Protein AF-W1XVH7-F1 (afdb_monomer)

Organism: NCBI:txid408170

Structure (mmCIF, N/CA/C/O backbone):
data_AF-W1XVH7-F1
#
_entry.id   AF-W1XVH7-F1
#
loop_
_atom_site.group_PDB
_atom_site.id
_atom_site.type_symbol
_atom_site.label_atom_id
_atom_site.label_alt_id
_atom_site.lab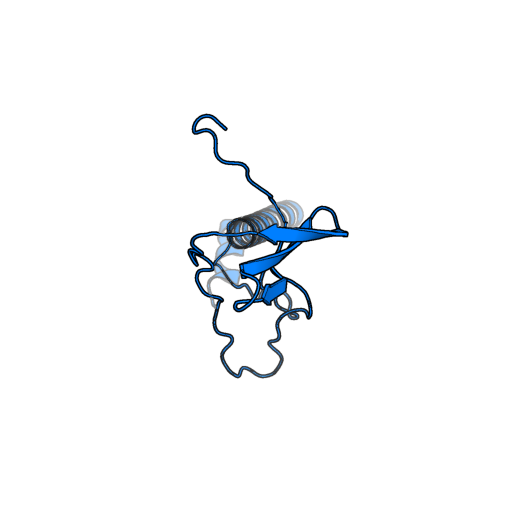el_comp_id
_atom_site.label_asym_id
_atom_site.label_entity_id
_atom_site.label_seq_id
_atom_site.pdbx_PDB_ins_code
_atom_site.Cartn_x
_atom_site.Cartn_y
_atom_site.Cartn_z
_atom_site.occupancy
_atom_site.B_iso_or_equiv
_atom_site.auth_seq_id
_atom_site.auth_comp_id
_atom_site.auth_asym_id
_atom_site.auth_atom_id
_atom_site.pdbx_PDB_model_num
ATOM 1 N N . GLU A 1 1 ? -4.400 22.401 4.588 1.00 52.69 1 GLU A N 1
ATOM 2 C CA . GLU A 1 1 ? -5.578 21.637 5.053 1.00 52.69 1 GLU A CA 1
ATOM 3 C C . GLU A 1 1 ? -6.695 22.615 5.380 1.00 52.69 1 GLU A C 1
ATOM 5 O O . GLU A 1 1 ? -6.406 23.632 5.989 1.00 52.69 1 GLU A O 1
ATOM 10 N N . ALA A 1 2 ? -7.928 22.378 4.923 1.00 72.12 2 ALA A N 1
ATOM 11 C CA . ALA A 1 2 ? -9.017 23.363 5.062 1.00 72.12 2 ALA A CA 1
ATOM 12 C C . ALA A 1 2 ? -10.344 22.771 5.569 1.00 72.12 2 ALA A C 1
ATOM 14 O O . ALA A 1 2 ? -11.303 23.502 5.778 1.00 72.12 2 ALA A O 1
ATOM 15 N N . LYS A 1 3 ? -10.415 21.446 5.756 1.00 89.69 3 LYS A N 1
ATOM 16 C CA . LYS A 1 3 ? -11.652 20.736 6.126 1.00 89.69 3 LYS A CA 1
ATOM 17 C C . LYS A 1 3 ? -11.670 20.227 7.575 1.00 89.69 3 LYS A C 1
ATOM 19 O O . LYS A 1 3 ? -12.560 19.468 7.926 1.00 89.69 3 LYS A O 1
ATOM 24 N N . GLY A 1 4 ? -10.686 20.609 8.394 1.00 93.56 4 GLY A N 1
ATOM 25 C CA . GLY A 1 4 ? -10.623 20.249 9.819 1.00 93.56 4 GLY A CA 1
ATOM 26 C C . GLY A 1 4 ? -10.181 18.813 10.131 1.00 93.56 4 GLY A C 1
ATOM 27 O O . GLY A 1 4 ? -10.219 18.413 11.288 1.00 93.56 4 GLY A O 1
ATOM 28 N N . ALA A 1 5 ? -9.757 18.034 9.132 1.00 94.00 5 ALA A N 1
ATOM 29 C CA . ALA A 1 5 ? -9.177 16.713 9.361 1.00 94.00 5 ALA A CA 1
ATOM 30 C C . ALA A 1 5 ? -7.736 16.834 9.876 1.00 94.00 5 ALA A C 1
ATOM 32 O O . ALA A 1 5 ? -6.972 17.649 9.363 1.00 94.00 5 ALA A O 1
ATOM 33 N N . LYS A 1 6 ? -7.369 15.987 10.842 1.00 94.62 6 LYS A N 1
ATOM 34 C CA . LYS A 1 6 ? -5.980 15.778 11.261 1.00 94.62 6 LYS A CA 1
ATOM 35 C C . LYS A 1 6 ? -5.367 14.688 10.389 1.00 94.62 6 LYS A C 1
ATOM 37 O O . LYS A 1 6 ? -5.914 13.587 10.331 1.00 94.62 6 LYS A O 1
ATOM 42 N N . VAL A 1 7 ? -4.261 14.985 9.712 1.00 94.69 7 VAL A N 1
ATOM 43 C CA . VAL A 1 7 ? -3.616 14.041 8.792 1.00 94.69 7 VAL A CA 1
ATOM 44 C C . VAL A 1 7 ? -2.211 13.709 9.274 1.00 94.69 7 VAL A C 1
ATOM 46 O O . VAL A 1 7 ? -1.379 14.589 9.475 1.00 94.69 7 VAL A O 1
ATOM 49 N N . TYR A 1 8 ? -1.943 12.414 9.415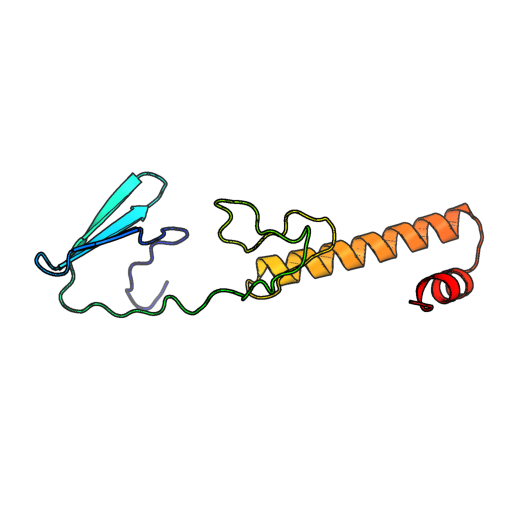 1.00 96.19 8 TYR A N 1
ATOM 50 C CA . TYR A 1 8 ? -0.620 11.885 9.721 1.00 96.19 8 TYR A CA 1
ATOM 51 C C . TYR A 1 8 ? 0.006 11.324 8.445 1.00 96.19 8 TYR A C 1
ATOM 53 O O . TYR A 1 8 ? -0.305 10.216 8.005 1.00 96.19 8 TYR A O 1
ATOM 61 N N . MET A 1 9 ? 0.859 12.126 7.808 1.00 95.44 9 MET A N 1
ATOM 62 C CA . MET A 1 9 ? 1.565 11.721 6.591 1.00 95.44 9 MET A CA 1
ATOM 63 C C . MET A 1 9 ? 2.722 10.783 6.931 1.00 95.44 9 MET A C 1
ATOM 65 O O . MET A 1 9 ? 3.271 10.835 8.029 1.00 95.44 9 MET A O 1
ATOM 69 N N . ASN A 1 10 ? 3.095 9.913 5.987 1.00 94.62 10 ASN A N 1
ATOM 70 C CA . ASN A 1 10 ? 4.188 8.944 6.153 1.00 94.62 10 ASN A CA 1
ATOM 71 C C . ASN A 1 10 ? 4.075 8.085 7.426 1.00 94.62 10 ASN A C 1
ATOM 73 O O . ASN A 1 10 ? 5.083 7.595 7.924 1.00 94.62 10 ASN A O 1
ATOM 77 N N . SER A 1 11 ? 2.855 7.912 7.939 1.00 96.88 11 SER A N 1
ATOM 78 C CA . SER A 1 11 ? 2.600 7.257 9.216 1.00 96.88 11 SER A CA 1
ATOM 79 C C . SER A 1 11 ? 1.831 5.953 8.996 1.00 96.88 11 SER A C 1
ATOM 81 O O . SER A 1 11 ? 0.599 5.968 8.921 1.00 96.88 11 SER A O 1
ATOM 83 N N . PRO A 1 12 ? 2.522 4.822 8.773 1.00 96.44 12 PRO A N 1
ATOM 84 C CA . PRO A 1 12 ? 1.868 3.540 8.540 1.00 96.44 12 PRO A CA 1
ATOM 85 C C . PRO A 1 12 ? 1.098 3.091 9.788 1.00 96.44 12 PRO A C 1
ATOM 87 O O . PRO A 1 12 ? 1.619 3.115 10.901 1.00 96.44 12 PRO A O 1
ATOM 90 N N . VAL A 1 13 ? -0.120 2.594 9.594 1.00 97.44 13 VAL A N 1
ATOM 91 C CA . VAL A 1 13 ? -0.818 1.819 10.626 1.00 97.44 13 VAL A CA 1
ATOM 92 C C . VAL A 1 13 ? -0.189 0.426 10.700 1.00 97.44 13 VAL A C 1
ATOM 94 O O . VAL A 1 13 ? -0.052 -0.240 9.674 1.00 97.44 13 VAL A O 1
ATOM 97 N N . LEU A 1 14 ? 0.200 -0.001 11.901 1.00 97.00 14 LEU A N 1
ATOM 98 C CA . LEU A 1 14 ? 0.891 -1.267 12.161 1.00 97.00 14 LEU A CA 1
ATOM 99 C C . LEU A 1 14 ? -0.058 -2.353 12.680 1.00 97.00 14 LEU A C 1
ATOM 101 O O . LEU A 1 14 ? 0.067 -3.513 12.293 1.00 97.00 14 LEU A O 1
ATOM 105 N N . SER A 1 15 ? -1.003 -1.991 13.548 1.00 98.06 15 SER A N 1
ATOM 106 C CA . SER A 1 15 ? -1.956 -2.934 14.139 1.00 98.06 15 SER A CA 1
ATOM 107 C C . SER A 1 15 ? -3.243 -2.247 14.596 1.00 98.06 15 SER A C 1
ATOM 109 O O . SER A 1 15 ? -3.324 -1.018 14.692 1.00 98.06 15 SER A O 1
ATOM 111 N N . ILE A 1 16 ? -4.276 -3.059 14.837 1.00 98.50 16 ILE A N 1
ATOM 112 C CA . ILE A 1 16 ? -5.586 -2.613 15.310 1.00 98.50 16 ILE A CA 1
ATOM 113 C C . ILE A 1 16 ? -6.029 -3.535 16.440 1.00 98.50 16 ILE A C 1
ATOM 115 O O . ILE A 1 16 ? -6.107 -4.750 16.261 1.00 98.50 16 ILE A O 1
ATOM 119 N N . ASP A 1 17 ? -6.349 -2.935 17.578 1.00 98.25 17 ASP A N 1
ATOM 120 C CA . ASP A 1 17 ? -7.055 -3.560 18.687 1.00 98.25 17 ASP A CA 1
ATOM 121 C C . ASP A 1 17 ? -8.555 -3.264 18.528 1.00 98.25 17 ASP A C 1
ATOM 123 O O . ASP A 1 17 ? -8.998 -2.118 18.659 1.00 98.25 17 ASP A O 1
ATOM 127 N N . TYR A 1 18 ? -9.337 -4.282 18.160 1.00 98.12 18 TYR A N 1
ATOM 128 C CA . TYR A 1 18 ? -10.777 -4.140 17.915 1.00 98.12 18 TYR A CA 1
ATOM 129 C C . TYR A 1 18 ? -11.605 -4.125 19.202 1.00 98.12 18 TYR A C 1
ATOM 131 O O . TYR A 1 18 ? -12.673 -3.510 19.215 1.00 98.12 18 TYR A O 1
ATOM 139 N N . ASP A 1 19 ? -11.109 -4.753 20.269 1.00 98.19 19 ASP A N 1
ATOM 140 C CA . ASP A 1 19 ? -11.809 -4.840 21.551 1.00 98.19 19 ASP A CA 1
ATOM 141 C C . ASP A 1 19 ? -11.739 -3.496 22.276 1.00 98.19 19 ASP A C 1
ATOM 143 O O . ASP A 1 19 ? -12.759 -2.946 22.697 1.00 98.19 19 ASP A O 1
ATOM 147 N N . ASN A 1 20 ? -10.538 -2.916 22.337 1.00 98.25 20 ASN A N 1
ATOM 148 C CA . ASN A 1 20 ? -10.303 -1.608 22.947 1.00 98.25 20 ASN A CA 1
ATOM 149 C C . ASN A 1 20 ? -10.527 -0.442 21.974 1.00 98.25 20 ASN A C 1
ATOM 151 O O . ASN A 1 20 ? -10.488 0.716 22.387 1.00 98.25 20 ASN A O 1
ATOM 155 N N . LYS A 1 21 ? -10.768 -0.738 20.689 1.00 98.50 21 LYS A N 1
ATOM 156 C CA . LYS A 1 21 ? -10.937 0.230 19.595 1.00 98.50 21 LYS A CA 1
ATOM 157 C C . LYS A 1 21 ? -9.788 1.234 19.489 1.00 98.50 21 LYS A C 1
ATOM 159 O O . LYS A 1 21 ? -9.991 2.450 19.498 1.00 98.50 21 LYS A O 1
ATOM 164 N N . VAL A 1 22 ? -8.572 0.710 19.366 1.00 98.56 22 VAL A N 1
ATOM 165 C CA . VAL A 1 22 ? -7.345 1.504 19.232 1.00 98.56 22 VAL A CA 1
ATOM 166 C C . VAL A 1 22 ? -6.572 1.077 17.990 1.00 98.56 22 VAL A C 1
ATOM 168 O O . VAL A 1 22 ? -6.409 -0.109 17.714 1.00 98.56 22 VAL A O 1
ATOM 171 N N . VAL A 1 23 ? -6.081 2.053 17.235 1.00 98.25 23 VAL A N 1
ATOM 172 C CA . VAL A 1 23 ? -5.126 1.861 16.144 1.00 98.25 23 VAL A CA 1
ATOM 173 C C . VAL A 1 23 ? -3.732 2.199 16.652 1.00 98.25 23 VAL A C 1
ATOM 175 O O . VAL A 1 23 ? -3.542 3.228 17.298 1.00 98.25 23 VAL A O 1
ATOM 178 N N . THR A 1 24 ? -2.753 1.361 16.326 1.00 98.50 24 THR A N 1
ATOM 179 C CA . THR A 1 24 ? -1.337 1.654 16.549 1.00 98.50 24 THR A CA 1
ATOM 180 C C . THR A 1 24 ? -0.679 1.972 15.215 1.00 98.50 24 THR A C 1
ATOM 182 O O . THR A 1 24 ? -0.676 1.146 14.300 1.00 98.50 24 THR A O 1
ATOM 185 N N . ALA A 1 25 ? -0.124 3.173 15.101 1.00 98.06 25 ALA A N 1
ATOM 186 C CA . ALA A 1 25 ? 0.619 3.644 13.942 1.00 98.06 25 ALA A CA 1
ATOM 187 C C . ALA A 1 25 ? 2.051 4.013 14.334 1.00 98.06 25 ALA A C 1
ATOM 189 O O . ALA A 1 25 ? 2.345 4.258 15.500 1.00 98.06 25 ALA A O 1
ATOM 190 N N . GLU A 1 26 ? 2.935 4.074 13.349 1.00 97.69 26 GLU A N 1
ATOM 191 C CA . GLU A 1 26 ? 4.250 4.689 13.507 1.00 97.69 26 GLU A CA 1
ATOM 192 C C . GLU A 1 26 ? 4.158 6.127 12.999 1.00 97.69 26 GLU A C 1
ATOM 194 O O . GLU A 1 26 ? 3.922 6.335 11.814 1.00 97.69 26 GLU A O 1
ATOM 199 N N . VAL A 1 27 ? 4.309 7.120 13.870 1.00 97.25 27 VAL A N 1
ATOM 200 C CA . VAL A 1 27 ? 4.313 8.544 13.508 1.00 97.25 27 VAL A CA 1
ATOM 201 C C . VAL A 1 27 ? 5.693 9.088 13.842 1.00 97.25 27 VAL A C 1
ATOM 203 O O . VAL A 1 27 ? 6.129 9.002 14.985 1.00 97.25 27 VAL A O 1
ATOM 206 N N . GLU A 1 28 ? 6.407 9.602 12.837 1.00 94.56 28 GLU A N 1
ATOM 207 C CA . GLU A 1 28 ? 7.773 10.133 13.006 1.00 94.56 28 GLU A CA 1
ATOM 208 C C . GLU A 1 28 ? 8.743 9.130 13.674 1.00 94.56 28 GLU A C 1
ATOM 210 O O . GLU A 1 28 ? 9.619 9.499 14.454 1.00 94.56 28 GLU A O 1
ATOM 215 N N . GLY A 1 29 ? 8.577 7.835 13.373 1.00 94.44 29 GLY A N 1
ATOM 216 C CA . GLY A 1 29 ? 9.398 6.749 13.920 1.00 94.44 29 GLY A CA 1
ATOM 217 C C . GLY A 1 29 ? 9.032 6.312 15.344 1.00 94.44 29 GLY A C 1
ATOM 218 O O . GLY A 1 29 ? 9.720 5.465 15.908 1.00 94.44 29 GLY A O 1
ATOM 219 N N . GLN A 1 30 ? 7.970 6.866 15.936 1.00 96.38 30 GLN A N 1
ATOM 220 C CA . GLN A 1 30 ? 7.490 6.511 17.272 1.00 96.38 30 GLN A CA 1
ATOM 221 C C . GLN A 1 30 ? 6.116 5.847 17.219 1.00 96.38 30 GLN A C 1
ATOM 223 O O . GLN A 1 30 ? 5.308 6.117 16.330 1.00 96.38 30 GLN A O 1
ATOM 228 N N . GLU A 1 31 ? 5.835 4.988 18.197 1.00 97.50 31 GLU A N 1
ATOM 229 C CA . GLU A 1 31 ? 4.516 4.381 18.341 1.00 97.50 31 GLU A CA 1
ATOM 230 C C . GLU A 1 31 ? 3.486 5.441 18.760 1.00 97.50 31 GLU A C 1
ATOM 232 O O . GLU A 1 31 ? 3.635 6.107 19.784 1.00 97.50 31 GLU A O 1
ATOM 237 N N . HIS A 1 32 ? 2.419 5.569 17.976 1.00 97.75 32 HIS A N 1
ATOM 238 C CA . HIS A 1 32 ? 1.285 6.446 18.239 1.00 97.75 32 HIS A CA 1
ATOM 239 C C . HIS A 1 32 ? 0.009 5.612 18.328 1.00 97.75 32 HIS A C 1
ATOM 241 O O . HIS A 1 32 ? -0.325 4.871 17.400 1.00 97.75 32 HIS A O 1
ATOM 247 N N . LYS A 1 33 ? -0.713 5.734 19.444 1.00 98.06 33 LYS A N 1
ATOM 248 C CA . LYS A 1 33 ? -2.001 5.064 19.660 1.00 98.06 33 LYS A CA 1
ATOM 249 C C . LYS A 1 33 ? -3.138 6.062 19.511 1.00 98.06 33 LYS A C 1
ATOM 251 O O . LYS A 1 33 ? -3.129 7.102 20.162 1.00 98.06 33 LYS A O 1
ATOM 256 N N . GLU A 1 34 ? -4.132 5.712 18.705 1.00 97.75 34 GLU A N 1
ATOM 257 C CA . GLU A 1 34 ? -5.308 6.543 18.444 1.00 97.75 34 GLU A CA 1
ATOM 258 C C . GLU A 1 34 ? -6.584 5.722 18.664 1.00 97.75 34 GLU A C 1
ATOM 260 O O . GLU A 1 34 ? -6.737 4.642 18.089 1.00 97.75 34 GLU A O 1
ATOM 265 N N . SER A 1 35 ? -7.499 6.210 19.502 1.00 98.19 35 SER A N 1
ATOM 266 C CA . SER A 1 35 ? -8.800 5.569 19.715 1.00 98.19 35 SER A CA 1
ATOM 267 C C . SER A 1 35 ? -9.792 5.926 18.605 1.00 98.19 35 SER A C 1
ATOM 269 O O . SER A 1 35 ? -9.693 6.979 17.975 1.00 98.19 35 SER A O 1
ATOM 271 N N . TYR A 1 36 ? -10.772 5.054 18.354 1.00 98.25 36 TYR A N 1
ATOM 272 C CA . TYR A 1 36 ? -11.803 5.304 17.345 1.00 98.25 36 TYR A CA 1
ATOM 273 C C . TYR A 1 36 ? -13.202 4.850 17.777 1.00 98.25 36 TYR A C 1
ATOM 275 O O . TYR A 1 36 ? -13.386 3.805 18.394 1.00 98.25 36 TYR A O 1
ATOM 283 N N . ASP A 1 37 ? -14.227 5.587 17.343 1.00 98.19 37 ASP A N 1
ATOM 284 C CA . ASP A 1 37 ? -15.623 5.130 17.423 1.00 98.19 37 ASP A CA 1
ATOM 285 C C . ASP A 1 37 ? -16.025 4.304 16.198 1.00 98.19 37 ASP A C 1
ATOM 287 O O . ASP A 1 37 ? -16.771 3.322 16.292 1.00 98.19 37 ASP A O 1
ATOM 291 N N . LYS A 1 38 ? -15.526 4.724 15.032 1.00 98.12 38 LYS A N 1
ATOM 292 C CA . LYS A 1 38 ? -15.732 4.106 13.724 1.00 98.12 38 LYS A CA 1
ATOM 293 C C . LYS A 1 38 ? -14.398 4.059 12.994 1.00 98.12 38 LYS A C 1
ATOM 295 O O . LYS A 1 38 ? -13.686 5.057 12.957 1.00 98.12 38 LYS A O 1
ATOM 300 N N . LEU A 1 39 ? -14.099 2.915 12.387 1.00 98.06 39 LEU A N 1
ATOM 301 C CA . LEU A 1 39 ? -12.886 2.706 11.607 1.00 98.06 39 LEU A CA 1
ATOM 302 C C . LEU A 1 39 ? -13.245 2.519 10.133 1.00 98.06 39 LEU A C 1
ATOM 304 O O . LEU A 1 39 ? -14.093 1.691 9.800 1.00 98.06 39 LEU A O 1
ATOM 308 N N . ILE A 1 40 ? -12.602 3.292 9.258 1.00 97.94 40 ILE A N 1
ATOM 309 C CA . ILE A 1 40 ? -12.777 3.214 7.806 1.00 97.94 40 ILE A CA 1
ATOM 310 C C . ILE A 1 40 ? -11.448 2.792 7.187 1.00 97.94 40 ILE A C 1
ATOM 312 O O . ILE A 1 40 ? -10.431 3.458 7.373 1.00 97.94 40 ILE A O 1
ATOM 316 N N . PHE A 1 41 ? -11.469 1.709 6.411 1.00 97.62 41 PHE A N 1
ATOM 317 C CA . PHE A 1 41 ? -10.309 1.263 5.651 1.00 97.62 41 PHE A CA 1
ATOM 318 C C . PHE A 1 41 ? -10.330 1.839 4.242 1.00 97.62 41 PHE A C 1
ATOM 320 O O . PHE A 1 41 ? -11.254 1.607 3.467 1.00 97.62 41 PHE A O 1
ATOM 327 N N . ALA A 1 42 ? -9.257 2.546 3.907 1.00 97.25 42 ALA A N 1
ATOM 328 C CA . ALA A 1 42 ? -8.972 3.037 2.563 1.00 97.25 42 ALA A CA 1
ATOM 329 C C . ALA A 1 42 ? -7.528 2.685 2.151 1.00 97.25 42 ALA A C 1
ATOM 331 O O . ALA A 1 42 ? -6.850 3.464 1.490 1.00 97.25 42 ALA A O 1
ATOM 332 N N . THR A 1 43 ? -7.040 1.511 2.571 1.00 95.88 43 THR A N 1
ATOM 333 C CA . THR A 1 43 ? -5.647 1.055 2.384 1.00 95.88 43 THR A CA 1
ATOM 334 C C . THR A 1 43 ? -5.305 0.676 0.939 1.00 95.88 43 THR A C 1
ATOM 336 O O . THR A 1 43 ? -4.133 0.519 0.602 1.00 95.88 43 THR A O 1
ATOM 339 N N . GLY A 1 44 ? -6.310 0.559 0.067 1.00 95.56 44 GLY A N 1
ATOM 340 C CA . GLY A 1 44 ? -6.124 0.258 -1.348 1.00 95.56 44 GLY A CA 1
ATOM 341 C C . GLY A 1 44 ? -5.632 -1.170 -1.592 1.00 95.56 44 GLY A C 1
ATOM 342 O O . GLY A 1 44 ? -6.086 -2.119 -0.961 1.00 95.56 44 GLY A O 1
ATOM 343 N N . SER A 1 45 ? -4.728 -1.327 -2.556 1.00 95.00 45 SER A N 1
ATOM 344 C CA . SER A 1 45 ? -4.160 -2.619 -2.964 1.00 95.00 45 SER A CA 1
ATOM 345 C C . SER A 1 45 ? -2.653 -2.504 -3.176 1.00 95.00 45 SER A C 1
ATOM 347 O O . SER A 1 45 ? -2.129 -1.398 -3.258 1.00 95.00 45 SER A O 1
ATOM 349 N N . THR A 1 46 ? -1.949 -3.618 -3.347 1.00 93.62 46 THR A N 1
ATOM 350 C CA . THR A 1 46 ? -0.532 -3.656 -3.747 1.00 93.62 46 THR A CA 1
ATOM 351 C C . THR A 1 46 ? -0.391 -4.250 -5.156 1.00 93.62 46 THR A C 1
ATOM 353 O O . THR A 1 46 ? -1.313 -4.924 -5.622 1.00 93.62 46 THR A O 1
ATOM 356 N N . PRO A 1 47 ? 0.697 -3.970 -5.897 1.00 93.19 47 PRO A N 1
ATOM 357 C CA . PRO A 1 47 ? 0.988 -4.674 -7.143 1.00 93.19 47 PRO A CA 1
ATOM 358 C C . PRO A 1 47 ? 1.205 -6.170 -6.892 1.00 93.19 47 PRO A C 1
ATOM 360 O O . PRO A 1 47 ? 1.761 -6.556 -5.864 1.00 93.19 47 PRO A O 1
ATOM 363 N N . ILE A 1 48 ? 0.794 -7.003 -7.847 1.00 92.06 48 ILE A N 1
ATOM 364 C CA . ILE A 1 48 ? 1.074 -8.442 -7.833 1.00 92.06 48 ILE A CA 1
ATOM 365 C C . ILE A 1 48 ? 2.442 -8.665 -8.482 1.00 92.06 48 ILE A C 1
ATOM 367 O O . ILE A 1 48 ? 2.704 -8.121 -9.554 1.00 92.06 48 ILE A O 1
ATOM 371 N N . LEU A 1 49 ? 3.292 -9.474 -7.848 1.00 90.19 49 LEU A N 1
ATOM 372 C CA . LEU A 1 49 ? 4.531 -9.986 -8.434 1.00 90.19 49 LEU A CA 1
ATOM 373 C C . LEU A 1 49 ? 4.255 -11.392 -9.000 1.00 90.19 49 LEU A C 1
ATOM 375 O O . LEU A 1 49 ? 4.002 -12.308 -8.214 1.00 90.19 49 LEU A O 1
ATOM 379 N N . PRO A 1 50 ? 4.259 -11.587 -10.332 1.00 89.38 50 PRO A N 1
ATOM 380 C CA . PRO A 1 50 ? 4.179 -12.921 -10.918 1.00 89.38 50 PRO A CA 1
ATOM 381 C C . PRO A 1 50 ? 5.417 -13.754 -10.541 1.00 89.38 50 PRO A C 1
ATOM 383 O O . PRO A 1 50 ? 6.476 -13.174 -10.294 1.00 89.38 50 PRO A O 1
ATOM 386 N N . PRO A 1 51 ? 5.326 -15.097 -10.515 1.00 90.81 51 PRO A N 1
ATOM 387 C CA . PRO A 1 51 ? 6.456 -15.965 -10.191 1.00 90.81 51 PRO A CA 1
ATOM 388 C C . PRO A 1 51 ? 7.474 -15.974 -11.342 1.00 90.81 51 PRO A C 1
ATOM 390 O O . PRO A 1 51 ? 7.440 -16.841 -12.212 1.00 90.81 51 PRO A O 1
ATOM 393 N N . ILE A 1 52 ? 8.355 -14.975 -11.362 1.00 91.75 52 ILE A N 1
ATOM 394 C CA . ILE A 1 52 ? 9.420 -14.808 -12.352 1.00 91.75 52 ILE A CA 1
ATOM 395 C C . ILE A 1 52 ? 10.750 -14.962 -11.621 1.00 91.75 52 ILE A C 1
ATOM 397 O O . ILE A 1 52 ? 11.028 -14.240 -10.664 1.00 91.75 52 ILE A O 1
ATOM 401 N N . GLU A 1 53 ? 11.569 -15.909 -12.068 1.00 90.56 53 GLU A N 1
ATOM 402 C CA . GLU A 1 53 ? 12.880 -16.162 -11.476 1.00 90.56 53 GLU A CA 1
ATOM 403 C C . GLU A 1 53 ? 13.767 -14.907 -11.532 1.00 90.56 53 GLU A C 1
ATOM 405 O O . GLU A 1 53 ? 13.833 -14.213 -12.547 1.00 90.56 53 GLU A O 1
ATOM 410 N N . GLY A 1 54 ? 14.425 -14.596 -10.414 1.00 87.50 54 GLY A N 1
ATOM 411 C CA . GLY A 1 54 ? 15.294 -13.428 -10.270 1.00 87.50 54 GLY A CA 1
ATOM 412 C C . GLY A 1 54 ? 14.574 -12.102 -10.006 1.00 87.50 54 GLY A C 1
ATOM 413 O O . GLY A 1 54 ? 15.237 -11.137 -9.633 1.00 87.50 54 GLY A O 1
ATOM 414 N N . VAL A 1 55 ? 13.244 -12.026 -10.144 1.00 90.38 55 VAL A N 1
ATOM 415 C CA . VAL A 1 55 ? 12.481 -10.798 -9.872 1.00 90.38 55 VAL A CA 1
ATOM 416 C C . VAL A 1 55 ? 11.931 -10.823 -8.451 1.00 90.38 55 VAL A C 1
ATOM 418 O O . VAL A 1 55 ? 11.020 -11.584 -8.139 1.00 90.38 55 VAL A O 1
ATOM 421 N N . GLU A 1 56 ? 12.435 -9.933 -7.600 1.00 92.69 56 GLU A N 1
ATOM 422 C CA . GLU A 1 56 ? 11.958 -9.766 -6.226 1.00 92.69 56 GLU A CA 1
ATOM 423 C C . GLU A 1 56 ? 11.709 -8.287 -5.908 1.00 92.69 56 GLU A C 1
ATOM 425 O O . GLU A 1 56 ? 12.234 -7.395 -6.577 1.00 92.69 56 GLU A O 1
ATOM 430 N N . ILE A 1 57 ? 10.915 -8.010 -4.870 1.00 91.50 57 ILE A N 1
ATOM 431 C CA . ILE A 1 57 ? 10.764 -6.660 -4.308 1.00 91.50 57 ILE A CA 1
ATOM 432 C C . ILE A 1 57 ? 11.750 -6.505 -3.150 1.00 91.50 57 ILE A C 1
ATOM 434 O O . ILE A 1 57 ? 11.861 -7.385 -2.297 1.00 91.50 57 ILE A O 1
ATOM 438 N N . VAL A 1 58 ? 12.435 -5.362 -3.086 1.00 92.38 58 VAL A N 1
ATOM 439 C CA . VAL A 1 58 ? 13.348 -5.030 -1.987 1.00 92.38 58 VAL A CA 1
ATOM 440 C C . VAL A 1 58 ? 12.605 -5.114 -0.648 1.00 92.38 58 VAL A C 1
ATOM 442 O O . VAL A 1 58 ? 11.620 -4.411 -0.415 1.00 92.38 58 VAL A O 1
ATOM 445 N N . LYS A 1 59 ? 13.086 -5.970 0.259 1.00 88.88 59 LYS A N 1
ATOM 446 C CA . LYS A 1 59 ? 12.448 -6.204 1.561 1.00 88.88 59 LYS A CA 1
ATOM 447 C C . LYS A 1 59 ? 12.331 -4.904 2.364 1.00 88.88 59 LYS A C 1
ATOM 449 O O . LYS A 1 59 ? 13.293 -4.156 2.497 1.00 88.88 59 LYS A O 1
ATOM 454 N N . GLY A 1 60 ? 11.145 -4.653 2.919 1.00 86.69 60 GLY A N 1
ATOM 455 C CA . GLY A 1 60 ? 10.856 -3.454 3.716 1.00 86.69 60 GLY A CA 1
ATOM 456 C C . GLY A 1 60 ? 10.596 -2.184 2.897 1.00 86.69 60 GLY A C 1
ATOM 457 O O . GLY A 1 60 ? 10.198 -1.171 3.466 1.00 86.69 60 GLY A O 1
ATOM 458 N N . ASN A 1 61 ? 10.757 -2.221 1.571 1.00 86.94 61 ASN A N 1
ATOM 459 C CA . ASN A 1 61 ? 10.420 -1.094 0.712 1.00 86.94 61 ASN A CA 1
ATOM 460 C C . ASN A 1 61 ? 8.900 -1.033 0.481 1.00 86.94 61 ASN A C 1
ATOM 462 O O . ASN A 1 61 ? 8.297 -1.962 -0.054 1.00 86.94 61 ASN A O 1
ATOM 466 N N . ARG A 1 62 ? 8.276 0.086 0.864 1.00 88.69 62 ARG A N 1
ATOM 467 C CA . ARG A 1 62 ? 6.835 0.336 0.659 1.00 88.69 62 ARG A CA 1
ATOM 468 C C . ARG A 1 62 ? 6.511 0.971 -0.698 1.00 88.69 62 ARG A C 1
ATOM 470 O O . ARG A 1 62 ? 5.358 1.292 -0.962 1.00 88.69 62 ARG A O 1
ATOM 477 N N . GLU A 1 63 ? 7.517 1.144 -1.549 1.00 94.25 63 GLU A N 1
ATOM 478 C CA . GLU A 1 63 ? 7.406 1.787 -2.860 1.00 94.25 63 GLU A CA 1
ATOM 479 C C . GLU A 1 63 ? 7.459 0.786 -4.023 1.00 94.25 63 GLU A C 1
ATOM 481 O O . GLU A 1 63 ? 7.448 1.186 -5.184 1.00 94.25 63 GLU A O 1
ATOM 486 N N . PHE A 1 64 ? 7.464 -0.516 -3.716 1.00 93.00 64 PHE A N 1
ATOM 487 C CA . PHE A 1 64 ? 7.476 -1.609 -4.690 1.00 93.00 64 PHE A CA 1
ATOM 488 C C . PHE A 1 64 ? 8.708 -1.591 -5.606 1.00 93.00 64 PHE A C 1
ATOM 490 O O . PHE A 1 64 ? 8.612 -1.845 -6.801 1.00 93.00 64 PHE A O 1
ATOM 497 N N . LYS A 1 65 ? 9.888 -1.291 -5.056 1.00 92.31 65 LYS A N 1
ATOM 498 C CA . LYS A 1 65 ? 11.142 -1.322 -5.816 1.00 92.31 65 LYS A CA 1
ATOM 499 C C . LYS A 1 65 ? 11.582 -2.760 -6.111 1.00 92.31 65 LYS A C 1
ATOM 501 O O . LYS A 1 65 ? 11.736 -3.549 -5.179 1.00 92.31 65 LYS A O 1
ATOM 506 N N . ALA A 1 66 ? 11.832 -3.079 -7.381 1.00 91.81 66 ALA A N 1
ATOM 507 C CA . ALA A 1 66 ? 12.410 -4.361 -7.783 1.00 91.81 66 ALA A CA 1
ATOM 508 C C . ALA A 1 66 ? 13.904 -4.455 -7.411 1.00 91.81 66 ALA A C 1
ATOM 510 O O . ALA A 1 66 ? 14.606 -3.442 -7.361 1.00 91.81 66 ALA A O 1
ATOM 511 N N . THR A 1 67 ? 14.395 -5.668 -7.156 1.00 91.44 67 THR A N 1
ATOM 512 C CA . THR A 1 67 ? 15.819 -5.950 -6.906 1.00 91.44 67 THR A CA 1
ATOM 513 C C . THR A 1 67 ? 16.667 -5.830 -8.171 1.00 91.44 67 THR A C 1
ATOM 515 O O . THR A 1 67 ? 17.800 -5.356 -8.102 1.00 91.44 67 THR A O 1
ATOM 518 N N . LEU A 1 68 ? 16.119 -6.223 -9.325 1.00 91.69 68 LEU A N 1
ATOM 519 C CA . LEU A 1 68 ? 16.786 -6.123 -10.621 1.00 91.69 68 LEU A CA 1
ATOM 520 C C . LEU A 1 68 ? 16.670 -4.722 -11.224 1.00 91.69 68 LEU A C 1
ATOM 522 O O . LEU A 1 68 ? 15.631 -4.060 -11.145 1.00 91.69 68 LEU A O 1
ATOM 526 N N . GLU A 1 69 ? 17.746 -4.290 -11.880 1.00 89.12 69 GLU A N 1
ATOM 527 C CA . GLU A 1 69 ? 17.761 -3.029 -12.608 1.00 89.12 69 GLU A CA 1
ATOM 528 C C . GLU A 1 69 ? 16.772 -3.071 -13.780 1.00 89.12 69 GLU A C 1
ATOM 530 O O . GLU A 1 69 ? 16.598 -4.086 -14.448 1.00 89.12 69 GLU A O 1
ATOM 535 N N . ASN A 1 70 ? 16.130 -1.934 -14.037 1.00 88.56 70 ASN A N 1
ATOM 536 C CA . ASN A 1 70 ? 15.200 -1.739 -15.147 1.00 88.56 70 ASN A CA 1
ATOM 537 C C . ASN A 1 70 ? 13.954 -2.642 -15.158 1.00 88.56 70 ASN A C 1
ATOM 539 O O . ASN A 1 70 ? 13.254 -2.679 -16.167 1.00 88.56 70 ASN A O 1
ATOM 543 N N . ILE A 1 71 ? 13.617 -3.263 -14.027 1.00 92.19 71 ILE A N 1
ATOM 544 C CA . ILE A 1 71 ? 12.274 -3.778 -13.753 1.00 92.19 71 ILE A CA 1
ATOM 545 C C . ILE A 1 71 ? 11.533 -2.749 -12.900 1.00 92.19 71 ILE A C 1
ATOM 547 O O . ILE A 1 71 ? 12.072 -2.255 -11.907 1.00 92.19 71 ILE A O 1
ATOM 551 N N . GLN A 1 72 ? 10.311 -2.387 -13.292 1.00 92.12 72 GLN A N 1
ATOM 552 C CA . GLN A 1 72 ? 9.541 -1.333 -12.631 1.00 92.12 72 GLN A CA 1
ATOM 553 C C . GLN A 1 72 ? 8.108 -1.776 -12.360 1.00 92.12 72 GLN A C 1
ATOM 555 O O . GLN A 1 72 ? 7.430 -2.346 -13.212 1.00 92.12 72 GLN A O 1
ATOM 560 N N . PHE A 1 73 ? 7.628 -1.434 -11.172 1.00 93.75 73 PHE A N 1
ATOM 561 C CA . PHE A 1 73 ? 6.210 -1.425 -10.836 1.00 93.75 73 PHE A CA 1
ATOM 562 C C . PHE A 1 73 ? 5.705 -0.000 -11.006 1.00 93.75 73 PHE A C 1
ATOM 564 O O . PHE A 1 73 ? 6.430 0.914 -10.648 1.00 93.75 73 PHE A O 1
ATOM 571 N N . VAL A 1 74 ? 4.492 0.212 -11.526 1.00 95.81 74 VAL A N 1
ATOM 572 C CA . VAL A 1 74 ? 3.946 1.559 -11.785 1.00 95.81 74 VAL A CA 1
ATOM 573 C C . VAL A 1 74 ? 2.599 1.711 -11.086 1.00 95.81 74 VAL A C 1
ATOM 575 O O . VAL A 1 74 ? 1.544 1.503 -11.681 1.00 95.81 74 VAL A O 1
ATOM 578 N N . LYS A 1 75 ? 2.634 2.021 -9.786 1.00 95.69 75 LYS A N 1
ATOM 579 C CA . LYS A 1 75 ? 1.423 2.221 -8.975 1.00 95.69 75 LYS A CA 1
ATOM 580 C C . LYS A 1 75 ? 1.433 3.547 -8.228 1.00 95.69 75 LY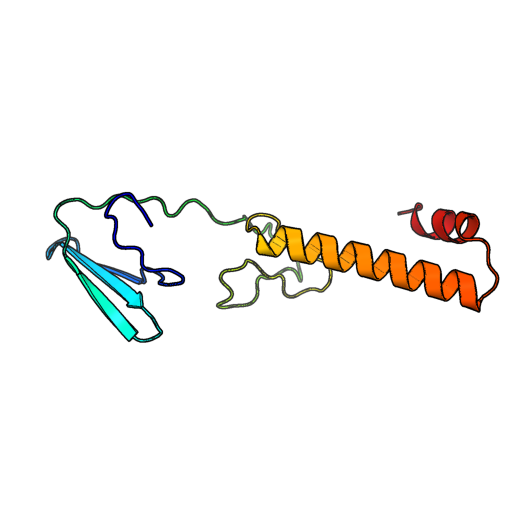S A C 1
ATOM 582 O O . LYS A 1 75 ? 0.432 4.259 -8.226 1.00 95.69 75 LYS A O 1
ATOM 587 N N . LEU A 1 76 ? 2.536 3.846 -7.553 1.00 96.31 76 LEU A N 1
ATOM 588 C CA . LEU A 1 76 ? 2.712 5.097 -6.833 1.00 96.31 76 LEU A CA 1
ATOM 589 C C . LEU A 1 76 ? 3.196 6.190 -7.786 1.00 96.31 76 LEU A C 1
ATOM 591 O O . LEU A 1 76 ? 3.794 5.910 -8.823 1.00 96.31 76 LEU A O 1
ATOM 595 N N . TYR A 1 77 ? 2.992 7.448 -7.404 1.00 95.94 77 TYR A N 1
ATOM 596 C CA . TYR A 1 77 ? 3.501 8.591 -8.164 1.00 95.94 77 TYR A CA 1
ATOM 597 C C . TYR A 1 77 ? 5.022 8.503 -8.390 1.00 95.94 77 TYR A C 1
ATOM 599 O O . TYR A 1 77 ? 5.504 8.700 -9.505 1.00 95.94 77 TYR A O 1
ATOM 607 N N . GLN A 1 78 ? 5.761 8.140 -7.337 1.00 93.75 78 GLN A N 1
ATOM 608 C CA . GLN A 1 78 ? 7.216 7.982 -7.330 1.00 93.75 78 GLN A CA 1
ATOM 609 C C . GLN A 1 78 ? 7.674 6.974 -8.384 1.00 93.75 78 GLN A C 1
ATOM 611 O O . G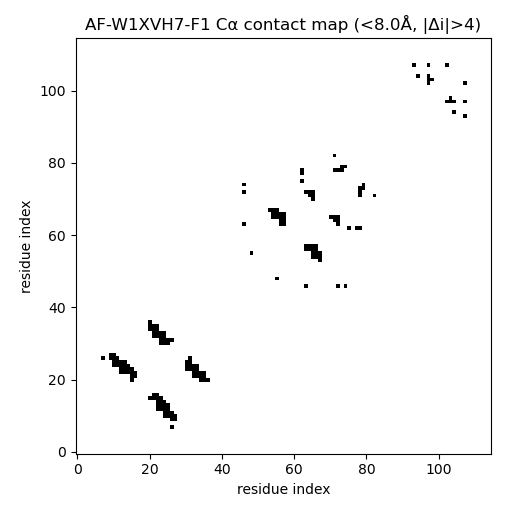LN A 1 78 ? 8.683 7.193 -9.046 1.00 93.75 78 GLN A O 1
ATOM 616 N N . ASN A 1 79 ? 6.902 5.905 -8.589 1.00 95.25 79 ASN A N 1
ATOM 617 C CA . ASN A 1 79 ? 7.227 4.897 -9.585 1.00 95.25 79 ASN A CA 1
ATOM 618 C C . ASN A 1 79 ? 7.227 5.474 -11.006 1.00 95.25 79 ASN A C 1
ATOM 620 O O . ASN A 1 79 ? 8.174 5.278 -11.763 1.00 95.25 79 ASN A O 1
ATOM 624 N N . SER A 1 80 ? 6.171 6.207 -11.368 1.00 95.88 80 SER A N 1
ATOM 625 C CA . SER A 1 80 ? 6.080 6.852 -12.681 1.00 95.88 80 SER A CA 1
ATOM 626 C C . SER A 1 80 ? 7.170 7.907 -12.859 1.00 95.88 80 SER A C 1
ATOM 628 O O . SER A 1 80 ? 7.766 7.995 -13.931 1.00 95.88 80 SER A O 1
ATOM 630 N N . ALA A 1 81 ? 7.461 8.683 -11.811 1.00 95.94 81 ALA A N 1
ATOM 631 C CA . ALA A 1 81 ? 8.539 9.668 -11.830 1.00 95.94 81 ALA A CA 1
ATOM 632 C C . ALA A 1 81 ? 9.908 9.012 -12.094 1.00 95.94 81 ALA A C 1
ATOM 634 O O . ALA A 1 81 ? 10.648 9.483 -12.957 1.00 95.94 81 ALA A O 1
ATOM 635 N N . GLU A 1 82 ? 10.208 7.891 -11.430 1.00 94.12 82 GLU A N 1
ATOM 636 C CA . GLU A 1 82 ? 11.444 7.127 -11.634 1.00 94.12 82 GLU A CA 1
ATOM 637 C C . GLU A 1 82 ? 11.561 6.598 -13.074 1.00 94.12 82 GLU A C 1
ATOM 639 O O . GLU A 1 82 ? 12.619 6.714 -13.696 1.00 94.12 82 GLU A O 1
ATOM 644 N N . VAL A 1 83 ? 10.476 6.053 -13.637 1.00 94.31 83 VAL A N 1
ATOM 645 C CA . VAL A 1 83 ? 10.445 5.584 -15.035 1.00 94.31 83 VAL A CA 1
ATOM 646 C C . VAL A 1 83 ? 10.742 6.730 -16.003 1.00 94.31 83 VAL A C 1
ATOM 648 O O . VAL A 1 83 ? 11.578 6.585 -16.895 1.00 94.31 83 VAL A O 1
ATOM 651 N N . ILE A 1 84 ? 10.089 7.879 -15.821 1.00 94.38 84 ILE A N 1
ATOM 652 C CA . ILE A 1 84 ? 10.285 9.055 -16.676 1.00 94.38 84 ILE A CA 1
ATOM 653 C C . ILE A 1 84 ? 11.733 9.555 -16.585 1.00 94.38 84 ILE A C 1
ATOM 655 O O . ILE A 1 84 ? 12.340 9.864 -17.612 1.00 94.38 84 ILE A O 1
ATOM 659 N N . GLU A 1 85 ? 12.312 9.608 -15.383 1.00 93.81 85 GLU A N 1
ATOM 660 C CA . GLU A 1 85 ? 13.707 10.017 -15.202 1.00 93.81 85 GLU A CA 1
ATOM 661 C C . GLU A 1 85 ? 14.673 9.061 -15.915 1.00 93.81 85 GLU A C 1
ATOM 663 O O . GLU A 1 85 ? 15.551 9.513 -16.657 1.00 93.81 85 GLU A O 1
ATOM 668 N N . LYS A 1 86 ? 14.484 7.745 -15.747 1.00 90.94 86 LYS A N 1
ATOM 669 C CA . LYS A 1 86 ? 15.293 6.715 -16.415 1.00 90.94 86 LYS A CA 1
ATOM 670 C C . LYS A 1 86 ? 15.252 6.871 -17.933 1.00 90.94 86 LYS A C 1
ATOM 672 O O . LYS A 1 86 ? 16.304 6.923 -18.567 1.00 90.94 86 LYS A O 1
ATOM 677 N N . LEU A 1 87 ? 14.061 7.030 -18.511 1.00 91.50 87 LEU A N 1
ATOM 678 C CA . LEU A 1 87 ? 13.894 7.227 -19.954 1.00 91.50 87 LEU A CA 1
ATOM 679 C C . LEU A 1 87 ? 14.584 8.506 -20.449 1.00 91.50 87 LEU A C 1
ATOM 681 O O . LEU A 1 87 ? 15.280 8.480 -21.465 1.00 91.50 87 LEU A O 1
ATOM 685 N N . ASN A 1 88 ? 14.444 9.617 -19.721 1.00 91.12 88 ASN A N 1
ATOM 686 C CA . ASN A 1 88 ? 15.104 10.874 -20.074 1.00 91.12 88 ASN A CA 1
ATOM 687 C C . ASN A 1 88 ? 16.631 10.750 -20.040 1.00 91.12 88 ASN A C 1
ATOM 689 O O . ASN A 1 88 ? 17.308 11.239 -20.945 1.00 91.12 88 ASN A O 1
ATOM 693 N N . ARG A 1 89 ? 17.181 10.068 -19.029 1.00 86.56 89 ARG A N 1
ATOM 694 C CA . ARG A 1 89 ? 18.623 9.820 -18.911 1.00 86.56 89 ARG A CA 1
ATOM 695 C C . ARG A 1 89 ? 19.151 9.010 -20.091 1.00 86.56 89 ARG A C 1
ATOM 697 O O . ARG A 1 89 ? 20.162 9.403 -20.670 1.00 86.56 89 ARG A O 1
ATOM 704 N N . THR A 1 90 ? 18.455 7.943 -20.481 1.00 82.38 90 THR A N 1
ATOM 705 C CA . THR A 1 90 ? 18.813 7.128 -21.654 1.00 82.38 90 THR A CA 1
ATOM 706 C C . THR A 1 90 ? 18.877 7.985 -22.917 1.00 82.38 90 THR A C 1
ATOM 708 O O . THR A 1 90 ? 19.890 7.998 -23.611 1.00 82.38 90 THR A O 1
ATOM 711 N N . ILE A 1 91 ? 17.853 8.811 -23.155 1.00 80.12 91 ILE A N 1
ATOM 712 C CA . ILE A 1 91 ? 17.804 9.708 -24.320 1.00 80.12 91 ILE A CA 1
ATOM 713 C C . ILE A 1 91 ? 18.967 10.715 -24.316 1.00 80.12 91 ILE A C 1
ATOM 715 O O . ILE A 1 91 ? 19.511 11.038 -25.376 1.00 80.12 91 ILE A O 1
ATOM 719 N N . LEU A 1 92 ? 19.343 11.248 -23.151 1.00 80.06 92 LEU A N 1
ATOM 720 C CA . LEU A 1 92 ? 20.455 12.195 -23.032 1.00 80.06 92 LEU A CA 1
ATOM 721 C C . LEU A 1 92 ? 21.809 11.532 -23.311 1.00 80.06 92 LEU A C 1
ATOM 723 O O . LEU A 1 92 ? 22.620 12.106 -24.041 1.00 80.06 92 LEU A O 1
ATOM 727 N N . LEU A 1 93 ? 22.033 10.324 -22.789 1.00 78.81 93 LEU A N 1
ATOM 728 C CA . LEU A 1 93 ? 23.247 9.546 -23.047 1.00 78.81 93 LEU A CA 1
ATOM 729 C C . LEU A 1 93 ? 23.404 9.237 -24.540 1.00 78.81 93 LEU A C 1
ATOM 731 O O . LEU A 1 93 ? 24.477 9.466 -25.099 1.00 78.81 93 LEU A O 1
ATOM 735 N N . ASP A 1 94 ? 22.321 8.833 -25.207 1.00 79.12 94 ASP A N 1
ATOM 736 C CA . ASP A 1 94 ? 22.323 8.558 -26.647 1.00 79.12 94 ASP A CA 1
ATOM 737 C C . ASP A 1 94 ? 22.676 9.801 -27.470 1.00 79.12 94 ASP A C 1
ATOM 739 O O . ASP A 1 94 ? 23.472 9.736 -28.412 1.00 79.12 94 ASP A O 1
ATOM 743 N N . ARG A 1 95 ? 22.122 10.967 -27.109 1.00 75.75 95 ARG A N 1
ATOM 744 C CA . ARG A 1 95 ? 22.467 12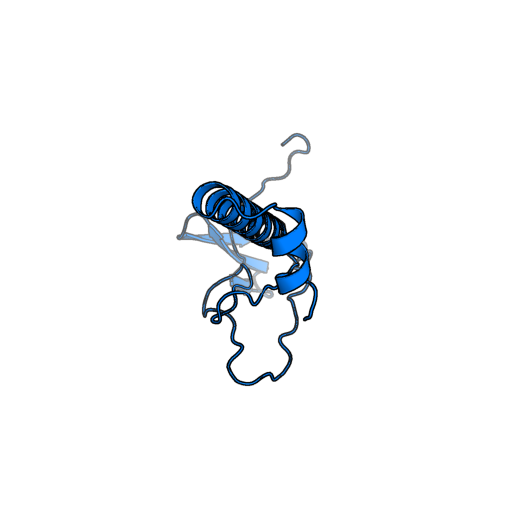.238 -27.769 1.00 75.75 95 ARG A CA 1
ATOM 745 C C . ARG A 1 95 ? 23.937 12.587 -27.582 1.00 75.75 95 ARG A C 1
ATOM 747 O O . ARG A 1 95 ? 24.578 13.030 -28.534 1.00 75.75 95 ARG A O 1
ATOM 754 N N . GLN A 1 96 ? 24.471 12.395 -26.380 1.00 75.56 96 GLN A N 1
ATOM 755 C CA . GLN A 1 96 ? 25.863 12.712 -26.088 1.00 75.56 96 GLN A CA 1
ATOM 756 C C . GLN A 1 96 ? 26.816 11.767 -26.827 1.00 75.56 96 GLN A C 1
ATOM 758 O O . GLN A 1 96 ? 27.795 12.228 -27.411 1.00 75.56 96 GLN A O 1
ATOM 763 N N . PHE A 1 97 ? 26.490 10.476 -26.904 1.00 78.88 97 PHE A N 1
ATOM 764 C CA . PHE A 1 97 ? 27.235 9.512 -27.711 1.00 78.88 97 PHE A CA 1
ATOM 765 C C . PHE A 1 97 ? 27.195 9.852 -29.209 1.00 78.88 97 PHE A C 1
ATOM 767 O O . PHE A 1 97 ? 28.236 9.850 -29.869 1.00 78.88 97 PHE A O 1
ATOM 774 N N . ALA A 1 98 ? 26.023 10.196 -29.754 1.00 72.31 98 ALA A N 1
ATOM 775 C CA . ALA A 1 98 ? 25.872 10.612 -31.151 1.00 72.31 98 ALA A CA 1
ATOM 776 C C . ALA A 1 98 ? 26.717 11.858 -31.477 1.00 72.31 98 ALA A C 1
ATOM 778 O O . ALA A 1 98 ? 27.409 11.896 -32.495 1.00 72.31 98 ALA A O 1
ATOM 779 N N . TYR A 1 99 ? 26.727 12.848 -30.578 1.00 76.19 99 TYR A N 1
ATOM 780 C CA . TYR A 1 99 ? 27.552 14.049 -30.716 1.00 76.19 99 TYR A CA 1
ATOM 781 C C . TYR A 1 99 ? 29.054 13.723 -30.732 1.00 76.19 99 TYR A C 1
ATOM 783 O O . TYR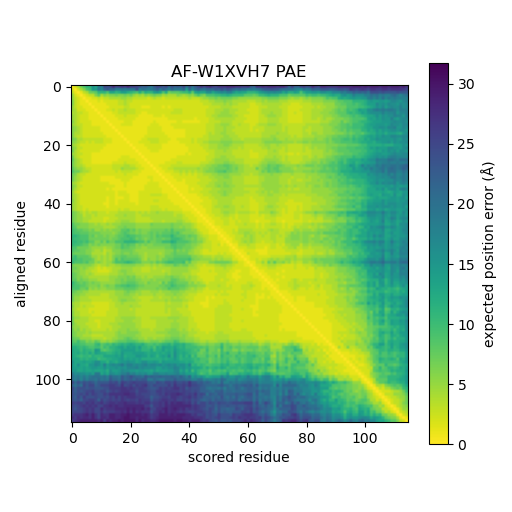 A 1 99 ? 29.772 14.177 -31.621 1.00 76.19 99 TYR A O 1
ATOM 791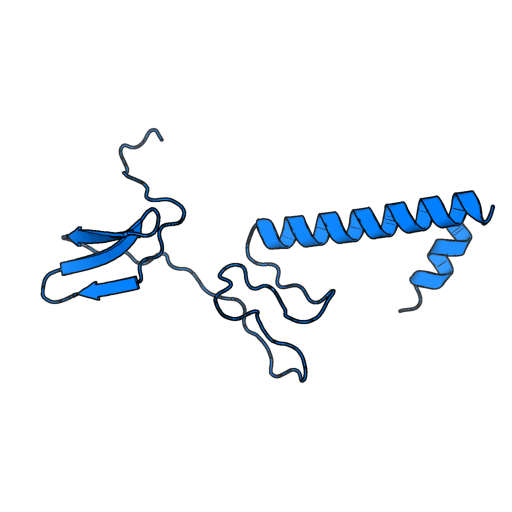 N N . GLN A 1 100 ? 29.526 12.892 -29.794 1.00 75.31 100 GLN A N 1
ATOM 792 C CA . GLN A 1 100 ? 30.942 12.507 -29.694 1.00 75.31 100 GLN A CA 1
ATOM 793 C C . GLN A 1 100 ? 31.410 11.646 -30.877 1.00 75.31 100 GLN A C 1
ATOM 795 O O . GLN A 1 100 ? 32.521 11.809 -31.373 1.00 75.31 100 GLN A O 1
ATOM 800 N N . SER A 1 101 ? 30.554 10.747 -31.364 1.00 76.56 101 SER A N 1
ATOM 801 C CA . SER A 1 101 ? 30.870 9.841 -32.476 1.00 76.56 101 SER A CA 1
ATOM 802 C C . SER A 1 101 ? 30.668 10.464 -33.865 1.00 76.56 101 SER A C 1
ATOM 804 O O . SER A 1 101 ? 30.983 9.821 -34.865 1.00 76.56 101 SER A O 1
ATOM 806 N N . LYS A 1 102 ? 30.141 11.698 -33.951 1.00 75.50 102 LYS A N 1
ATOM 807 C CA . LYS A 1 102 ? 29.668 12.346 -35.194 1.00 75.50 102 LYS A CA 1
ATOM 808 C C . LYS A 1 102 ? 28.653 11.497 -35.980 1.00 75.50 102 LYS A C 1
ATOM 810 O O . LYS A 1 102 ? 28.443 11.730 -37.171 1.00 75.50 102 LYS A O 1
ATOM 815 N N . VAL A 1 103 ? 28.015 10.519 -35.333 1.00 68.81 103 VAL A N 1
ATOM 816 C CA . VAL A 1 103 ? 26.999 9.665 -35.953 1.00 68.81 103 VAL A CA 1
ATOM 817 C C . VAL A 1 103 ? 25.650 10.390 -35.892 1.00 68.81 103 VAL A C 1
ATOM 819 O O . VAL A 1 103 ? 25.221 10.789 -34.808 1.00 68.81 103 VAL A O 1
ATOM 822 N N . PRO A 1 104 ? 24.940 10.563 -37.022 1.00 68.69 104 PRO A N 1
ATOM 823 C CA . PRO A 1 104 ? 23.619 11.183 -37.036 1.00 68.69 104 PRO A CA 1
ATOM 824 C C . PRO A 1 104 ? 22.633 10.466 -36.102 1.00 68.69 104 PRO A C 1
ATOM 826 O O . PRO A 1 104 ? 22.476 9.247 -36.167 1.00 68.69 104 PRO A O 1
ATOM 829 N N . PHE A 1 105 ? 21.897 11.227 -35.285 1.00 62.53 105 PHE A N 1
ATOM 830 C CA . PHE A 1 105 ? 20.956 10.705 -34.278 1.00 62.53 105 PHE A CA 1
ATOM 831 C C . PHE A 1 105 ? 19.889 9.747 -34.853 1.00 62.53 105 PHE A C 1
ATOM 833 O O . PHE A 1 105 ? 19.473 8.795 -34.194 1.00 62.53 105 PHE A O 1
ATOM 840 N N . HIS A 1 106 ? 19.480 9.955 -36.110 1.00 64.94 106 HIS A N 1
ATOM 841 C CA . HIS A 1 106 ? 18.562 9.070 -36.838 1.00 64.94 106 HIS A CA 1
ATOM 842 C C . HIS A 1 106 ? 19.105 7.635 -37.001 1.00 64.94 106 HIS A C 1
ATOM 844 O O . HIS A 1 106 ? 18.336 6.681 -36.891 1.00 64.94 106 HIS A O 1
ATOM 850 N N . ILE A 1 107 ? 20.418 7.478 -37.198 1.00 61.28 107 ILE A N 1
ATOM 851 C CA . ILE A 1 107 ? 21.072 6.174 -37.382 1.00 61.28 107 ILE A CA 1
ATOM 852 C C . ILE A 1 107 ? 21.171 5.426 -36.046 1.00 61.28 107 ILE A C 1
ATOM 854 O O . ILE A 1 107 ? 20.985 4.212 -36.008 1.00 61.28 107 ILE A O 1
ATOM 858 N N . LEU A 1 108 ? 21.387 6.142 -34.933 1.00 60.16 108 LEU A N 1
ATOM 859 C CA . LEU A 1 108 ? 21.384 5.537 -33.596 1.00 60.16 108 LEU A CA 1
ATOM 860 C C . LEU A 1 108 ? 20.002 4.965 -33.242 1.00 60.16 108 LEU A C 1
ATOM 862 O O . LEU A 1 108 ? 19.913 3.823 -32.800 1.00 60.16 108 LEU A O 1
ATOM 866 N N . LYS A 1 109 ? 18.918 5.707 -33.519 1.00 57.44 109 LYS A N 1
ATOM 867 C CA . LYS A 1 109 ? 17.538 5.258 -33.248 1.00 57.44 109 LYS A CA 1
ATOM 868 C C . LYS A 1 109 ? 17.185 3.920 -33.912 1.00 57.44 109 LYS A C 1
ATOM 870 O O . LYS A 1 109 ? 16.462 3.134 -33.310 1.00 57.44 109 LYS A O 1
ATOM 875 N N . MET A 1 110 ? 17.701 3.632 -35.111 1.00 56.06 110 MET A N 1
ATOM 876 C CA . MET A 1 110 ? 17.437 2.356 -35.795 1.00 56.06 110 MET A CA 1
ATOM 877 C C . MET A 1 110 ? 18.128 1.143 -35.149 1.00 56.06 110 MET A C 1
ATOM 879 O O . MET A 1 110 ? 17.645 0.025 -35.311 1.00 56.06 110 MET A O 1
ATOM 883 N N . LYS A 1 111 ? 19.221 1.323 -34.394 1.00 53.81 111 LYS A N 1
ATOM 884 C CA . LYS A 1 111 ? 19.868 0.210 -33.675 1.00 53.81 111 LYS A CA 1
ATOM 885 C C . LYS A 1 111 ? 19.096 -0.233 -32.430 1.00 53.81 111 LYS A C 1
ATOM 887 O O . LYS A 1 111 ? 19.156 -1.407 -32.090 1.00 53.81 111 LYS A O 1
ATOM 892 N N . TYR A 1 112 ? 18.369 0.680 -31.786 1.00 53.97 112 TYR A N 1
ATOM 893 C CA . TYR 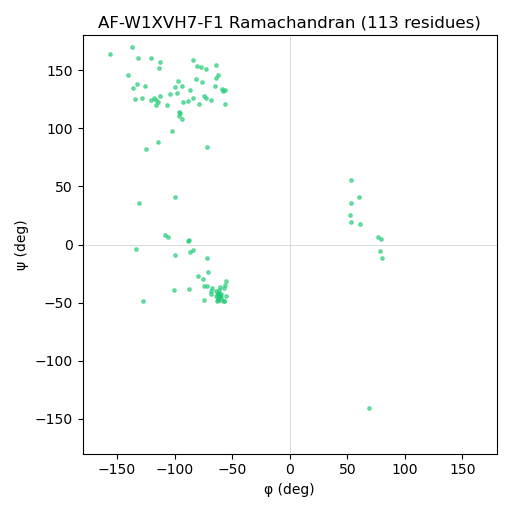A 1 112 ? 17.676 0.419 -30.517 1.00 53.97 112 TYR A CA 1
ATOM 894 C C . TYR A 1 112 ? 16.174 0.125 -30.659 1.00 53.97 112 TYR A C 1
ATOM 896 O O . TYR A 1 112 ? 15.559 -0.285 -29.686 1.00 53.97 112 TYR A O 1
ATOM 904 N N . LEU A 1 113 ? 15.581 0.300 -31.849 1.00 46.53 113 LEU A N 1
ATOM 905 C CA . LEU A 1 113 ? 14.175 -0.053 -32.125 1.00 46.53 113 LEU A CA 1
ATOM 906 C C . LEU A 1 113 ? 13.964 -1.505 -32.604 1.00 46.53 113 LEU A C 1
ATOM 908 O O . LEU A 1 113 ? 12.842 -1.868 -32.939 1.00 46.53 113 LEU A O 1
ATOM 912 N N . ASN A 1 114 ? 15.019 -2.325 -32.667 1.00 36.56 114 ASN A N 1
ATOM 913 C CA . ASN A 1 114 ? 14.941 -3.741 -33.056 1.00 36.56 114 ASN A CA 1
ATOM 914 C C . ASN A 1 114 ? 14.943 -4.690 -31.840 1.00 36.56 114 ASN A C 1
ATOM 916 O O . ASN A 1 114 ? 15.602 -5.728 -31.872 1.00 36.56 114 ASN A O 1
ATOM 920 N N . PHE A 1 115 ? 14.227 -4.317 -30.780 1.00 37.41 115 PHE A N 1
ATOM 921 C CA . PHE A 1 115 ? 13.832 -5.193 -29.677 1.00 37.41 115 PHE A CA 1
ATOM 922 C C . PHE A 1 115 ? 12.383 -4.902 -29.293 1.00 37.41 115 PHE A C 1
ATOM 924 O O . PHE A 1 115 ? 12.019 -3.703 -29.276 1.00 37.41 115 PHE A O 1
#

Nearest PDB structures (foldseek):
  2bcp-assembly1_B  TM=9.871E-01  e=1.138E-08  Streptococcus pyogenes
  2bc0-assembly1_B  TM=9.856E-01  e=1.386E-08  Streptococcus pyogenes
  3d3r-assembly1_A  TM=3.994E-01  e=9.309E-02  Shewanella oneidensis MR-1
  4s36-assembly1_A  TM=2.747E-01  e=8.153E+00  Pseudomonas aeruginosa

InterPro domains:
  IPR023753 FAD/NAD(P)-binding domain [PF07992] (3-76)
  IPR036188 FAD/NAD(P)-binding domain superfamily [G3DSA:3.50.50.60] (2-49)
  IPR036188 FAD/NAD(P)-binding domain superfamily [G3DSA:3.50.50.60] (50-89)
  IPR036188 FAD/NAD(P)-binding domain superfamily [SSF51905] (2-58)

Foldseek 3Di:
DPPPDDDQPPKDFDDADPVQQWTWIQGPNDTDIDHDPDDDDPPDDDDDDDPDPQWDADPPDPLRDTPDPPDFDPDDPVRVVVVVVVVVVVVVVLVVVCVVVVPPS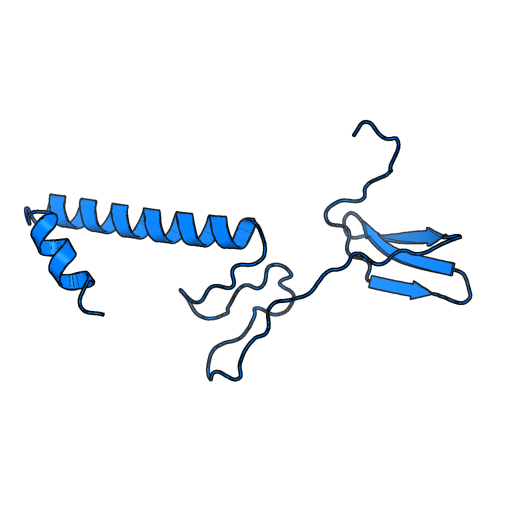VVSVVVPVPD

Mean predicted aligned error: 8.07 Å

pLDDT: mean 87.58, std 13.87, range [36.56, 98.56]

Solvent-accessible surface area (backbone atoms only — not comparable to full-atom values): 7586 Å² total; per-residue (Å²): 138,88,84,84,76,88,82,73,75,92,35,56,75,77,49,72,43,77,89,83,29,32,37,36,26,37,49,94,88,37,87,39,79,45,76,53,95,74,87,85,88,82,84,81,82,78,87,84,81,72,100,47,91,85,64,46,64,44,84,91,52,91,75,54,46,44,66,42,85,96,52,82,53,79,81,53,74,68,33,50,52,51,53,50,50,52,53,51,51,52,56,50,52,52,52,53,50,24,62,75,68,70,45,60,65,73,64,56,54,63,70,69,67,78,116

Sequence (115 aa):
EAKGAKVYMNSPVLSIDYDNKVVTAEVEGQEHKESYDKLIFATGSTPILPPIEGVEIVKGNREFKATLENIQFVKLYQNSAEVIEKLNRTILLDRQFAYQSKVPFHILKMKYLNF

Secondary structure (DSSP, 8-state):
--SS----TT--EEEEETTTTEEEEEETTEEEEEE-SS--------------TT--BPTT-TT--BSSTT-----SHHHHHHHHHHHHHHHHHHHHHHHHHT--HHHHHHHHS--

Radius of gyration: 22.44 Å; Cα contacts (8 Å, |Δi|>4): 91; chains: 1; bounding box: 47×40×60 Å

=== Feature glossary ===
Each block in this record encodes a different view of the same protein. In brief:

Predicted aligned error. PAE(i, j) answers: if I align the predicted and true structures on residue i, how far off (in Å) do I expect residue j to be? A block-diagonal PAE matrix with low values on the blocks and high values off-diagonal is the signature of a multi-domain protein with confidently predicted domains but uncertain inter-domain orientation.

Contact-map, Ramachandran, and PAE plots. Plot images: a contact map (which residues are close in 3D, as an N×N binary image), a Ramachandran scatter (backbone torsion angles, revealing secondary-structure composition at a glance), and — for AlphaFold structures — a PAE heatmap (pairwise prediction confidence).

Backbone torsions (φ/ψ). φ (phi) and ψ (psi) are the two rotatable backbone dihedrals per residue: φ is the C(i-1)–N–Cα–C torsion, ψ is the N–Cα–C–N(i+1) torsion, both in degrees on (−180°, 180°]. α-helical residues cluster near (−60°, −45°); β-strand residues near (−120°, +130°). A Ramachandran plot is simply a scatter of (φ, ψ) for every residue.

Foldseek 3Di. A 3Di character summarizes, for each residue, the relative orientation of the Cα frame of its nearest spatial neighbor. Because it encodes fold topology rather than chemistry, 3Di alignments detect remote structural similarity that sequence alignment misses.

Radius of gyration, Cα contacts, bounding box. Three whole-structure scalars: the radius of gyration (RMS distance of Cα from centroid, in Å), the count of Cα–Cα contacts (pairs closer than 8 Å and separated by more than four residues in sequence — i.e. tertiary, not local, contacts), and the bounding-box dimensions. Together they distinguish compact globular folds from extended fibres or disordered chains.

Sequence. Sequence gives the chain of amino acids in standard one-letter code (A=alanine, C=cysteine, …, Y=tyrosine), read N→C. It is the only feature that is directly encoded by the gene; all structural features are derived from the folded form of this sequence.

mmCIF coordinates. Atomic coordinates in PDBx/mmCIF format — the same representation the Protein Data Bank distributes. Each line of the _atom_site loop places one backbone atom in Cartesian space (units: ångströms, origin: arbitrary).

Secondary structure (3-state, P-SEA). Three-state secondary structure (P-SEA) collapses the eight DSSP classes into helix (a), strand (b), and coil (c). P-SEA assigns these from Cα geometry alone — distances and angles — without requiring backbone oxygens, so it works on any Cα trace.

InterPro / GO / CATH / organism. Functional annotations link the protein to curated databases. InterPro entries identify conserved domains and families by matching the sequence against member-database signatures (Pfam, PROSITE, CDD, …). Gene Ontology (GO) terms describe molecular function, biological process, and cellular component in a controlled vocabulary. CATH places the structure in a hierarchical fold classification (Class/Architecture/Topology/Homologous-superfamily). The organism is the source species.

B-factor. B-factor (Debye–Waller factor) reflects atomic displacement in the crystal lattice. It is an experimental observable (units Å²), not a prediction; low values mean the atom is pinned down, high values mean it moves or is heterogeneous across the crystal.

Rendered structure images. Structure images are PyMOL renders from six orthogonal camera directions. Cartoon representation draws helices as coils and strands as arrows; sticks shows the backbone as bonds; surface shows the solvent-excluded envelope. Rainbow coloring maps sequence position to hue (blue→red, N→C); chain coloring assigns a distinct color per polypeptide.

Solvent-accessible surface area. Solvent-accessible surface area (SASA) is the area in Å² traced out by the centre of a 1.4 Å probe sphere (a water molecule) rolled over the protein's van der Waals surface (Shrake–Rupley / Lee–Richards construction). Buried residues have near-zero SASA; fully exposed residues can exceed 200 Å². The total SASA scales roughly with the number of surface residues.

Secondary structure (8-state, DSSP). The SS8 string is DSSP's per-residue secondary-structure call. α-helix (H) means an i→i+4 H-bond ladder; β-strand (E) means the residue participates in a β-sheet; 3₁₀ (G) and π (I) are tighter and wider helices; T/S are turns/bends; '-' is loop.

pLDDT. For AlphaFold models, the B-factor field carries pLDDT — the model's own estimate of local accuracy on a 0–100 scale. Regions with pLDDT<50 should be treated as essentially unmodeled; they often correspond to intrinsically disordered segments.

Nearest PDB structures. Nearest PDB neighbors are the top structural matches found by Foldseek when searching this structure against the entire Protein Data Bank. Each hit reports a TM-score (0 to 1; >0.5 almost always implies the same fold) and an E-value. These are *structural* homologs — they may share no detectable sequence similarity.